Protein AF-A0A3N5R4J8-F1 (afdb_monomer)

Foldseek 3Di:
DDDPVVVVCVLCVLPVVVCVVVLVVQLLVVQQVVCCVPPVDRCCSVDPPPPDDPPDDDDVVVSVVVSVVVVVVCVVVSVVVSVVLVVDPDPVSNVD

Secondary structure (DSSP, 8-state):
---HHHHHHHHHTT-HHHHHHHHHHHHHHHHHHHHHHHHS--GGGGS-GGG--TT----HHHHHHHHHHHHHHHHHHHHHHHHHHHH---GGGGT-

Solvent-accessible surface area (backbone atoms only — not comparable to full-atom values): 5783 Å² total; per-residue (Å²): 137,89,52,71,64,62,56,51,55,56,53,52,72,56,32,56,58,55,53,52,65,51,45,55,58,49,55,50,49,51,53,40,52,51,27,39,73,78,66,73,46,49,68,40,82,81,58,61,83,86,55,65,60,95,83,71,72,91,51,67,66,60,53,50,52,52,52,52,50,50,53,62,64,39,50,64,55,54,54,49,49,53,52,51,58,72,72,52,88,60,73,73,67,72,81,57

Mean predicted aligned error: 9.65 Å

Structure (mmCIF, N/CA/C/O backbone):
data_AF-A0A3N5R4J8-F1
#
_entry.id   AF-A0A3N5R4J8-F1
#
loop_
_atom_site.group_PDB
_atom_site.id
_atom_site.type_symbol
_atom_site.label_atom_id
_atom_site.label_alt_id
_atom_site.label_comp_id
_atom_site.label_asym_id
_atom_site.label_entity_id
_atom_site.label_seq_id
_atom_site.pdbx_PDB_ins_code
_atom_site.Cartn_x
_atom_site.Cartn_y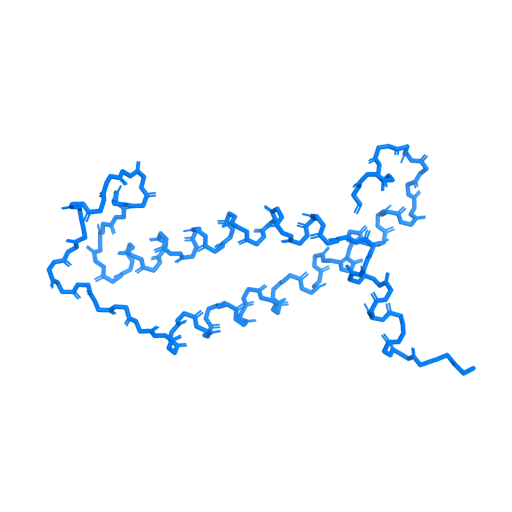
_atom_site.Cartn_z
_atom_site.occupancy
_atom_site.B_iso_or_equiv
_atom_site.auth_seq_id
_atom_site.auth_comp_id
_atom_site.auth_asym_id
_atom_site.auth_atom_id
_atom_site.pdbx_PDB_model_num
ATOM 1 N N . MET A 1 1 ? -6.764 -16.547 30.363 1.00 44.91 1 MET A N 1
ATOM 2 C CA . MET A 1 1 ? -5.464 -16.430 29.663 1.00 44.91 1 MET A CA 1
ATOM 3 C C . MET A 1 1 ? -5.582 -15.346 28.588 1.00 44.91 1 MET A C 1
ATOM 5 O O . MET A 1 1 ? -6.243 -15.563 27.584 1.00 44.91 1 MET A O 1
ATOM 9 N N . ARG A 1 2 ? -5.083 -14.126 28.839 1.00 50.34 2 ARG A N 1
ATOM 10 C CA . ARG A 1 2 ? -5.237 -12.957 27.943 1.00 50.34 2 ARG A CA 1
ATOM 11 C C . ARG A 1 2 ? -3.939 -12.728 27.162 1.00 50.34 2 ARG A C 1
ATOM 13 O O . ARG A 1 2 ? -3.147 -11.868 27.523 1.00 50.34 2 ARG A O 1
ATOM 20 N N . GLY A 1 3 ? -3.705 -13.530 26.127 1.00 46.00 3 GLY A N 1
ATOM 21 C CA . GLY A 1 3 ? -2.534 -13.367 25.266 1.00 46.00 3 GLY A CA 1
ATOM 22 C C . GLY A 1 3 ? -2.678 -12.153 24.344 1.00 46.00 3 GLY A C 1
ATOM 23 O O . GLY A 1 3 ? -3.703 -11.998 23.682 1.00 46.00 3 GLY A O 1
ATOM 24 N N . LEU A 1 4 ? -1.630 -11.327 24.263 1.00 57.84 4 LEU A N 1
ATOM 25 C CA . LEU A 1 4 ? -1.379 -10.362 23.180 1.00 57.84 4 LEU A CA 1
ATOM 26 C C . LEU A 1 4 ? -1.814 -10.850 21.778 1.00 57.84 4 LEU A C 1
ATOM 28 O O . LEU A 1 4 ? -2.476 -10.070 21.087 1.00 57.84 4 LEU A O 1
ATOM 32 N N . PRO A 1 5 ? -1.565 -12.115 21.367 1.00 53.34 5 PRO A N 1
ATOM 33 C CA . PRO A 1 5 ? -2.034 -12.613 20.072 1.00 53.34 5 PRO A CA 1
ATOM 34 C C . PRO A 1 5 ? -3.560 -12.581 19.911 1.00 53.34 5 PRO A C 1
ATOM 36 O O . PRO A 1 5 ? -4.046 -12.172 18.863 1.00 53.34 5 PRO A O 1
ATOM 39 N N . ALA A 1 6 ? -4.345 -12.901 20.946 1.00 54.41 6 ALA A N 1
ATOM 40 C CA . ALA A 1 6 ? -5.811 -12.892 20.855 1.00 54.41 6 ALA A CA 1
ATOM 41 C C . ALA A 1 6 ? -6.382 -11.477 20.640 1.00 54.41 6 ALA A C 1
ATOM 43 O O . ALA A 1 6 ? -7.380 -11.300 19.942 1.00 54.41 6 ALA A O 1
ATOM 44 N N . LYS A 1 7 ? -5.727 -10.448 21.196 1.00 57.81 7 LYS A N 1
ATOM 45 C CA . LYS A 1 7 ? -6.060 -9.046 20.898 1.00 57.81 7 LYS A CA 1
ATOM 46 C C . LYS A 1 7 ? -5.688 -8.671 19.465 1.00 57.81 7 LYS A C 1
ATOM 48 O O . LYS A 1 7 ? -6.455 -7.957 18.832 1.00 57.81 7 LYS A O 1
ATOM 53 N N . PHE A 1 8 ? -4.556 -9.156 18.962 1.00 57.22 8 PHE A N 1
ATOM 54 C CA . PHE A 1 8 ? -4.093 -8.876 17.602 1.00 57.22 8 PHE A CA 1
ATOM 55 C C . PHE A 1 8 ? -5.029 -9.489 16.548 1.00 57.22 8 PHE A C 1
ATOM 57 O O . PHE A 1 8 ? -5.536 -8.775 15.683 1.00 57.22 8 PHE A O 1
ATOM 64 N N . PHE A 1 9 ? -5.376 -10.772 16.699 1.00 56.44 9 PHE A N 1
ATOM 65 C CA . PHE A 1 9 ? -6.360 -11.443 15.842 1.00 56.44 9 PHE A CA 1
ATOM 66 C C . PHE A 1 9 ? -7.769 -10.842 15.981 1.00 56.44 9 PHE A C 1
ATOM 68 O O . PHE A 1 9 ? -8.479 -10.710 14.988 1.00 56.44 9 PHE A O 1
ATOM 75 N N . GLY A 1 10 ? -8.162 -10.388 17.176 1.00 57.25 10 GLY A N 1
ATOM 76 C CA . GLY A 1 10 ? -9.439 -9.696 17.389 1.00 57.25 10 GLY A CA 1
ATOM 77 C C . GLY A 1 10 ? -9.524 -8.289 16.776 1.00 57.25 10 GLY A C 1
ATOM 78 O O . GLY A 1 10 ? -10.627 -7.816 16.505 1.00 57.25 10 GLY A O 1
ATOM 79 N N . VAL A 1 11 ? -8.389 -7.614 16.553 1.00 56.97 11 VAL A N 1
ATOM 80 C CA . VAL A 1 11 ? -8.322 -6.317 15.855 1.00 56.97 11 VAL A CA 1
ATOM 81 C C . VAL A 1 11 ? -8.368 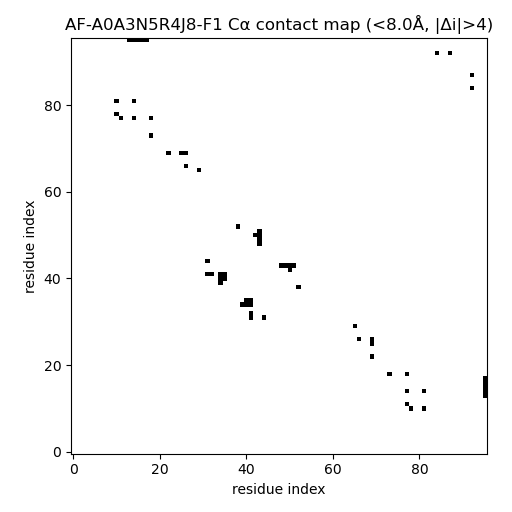-6.527 14.345 1.00 56.97 11 VAL A C 1
ATOM 83 O O . VAL A 1 11 ? -9.190 -5.898 13.689 1.00 56.97 11 VAL A O 1
ATOM 86 N N . PHE A 1 12 ? -7.589 -7.465 13.801 1.00 54.84 12 PHE A N 1
ATOM 87 C CA . PHE A 1 12 ? -7.630 -7.787 12.368 1.00 54.84 12 PHE A CA 1
ATOM 88 C C . PHE A 1 12 ? -8.972 -8.396 11.930 1.00 54.84 12 PHE A C 1
ATOM 90 O O . PHE A 1 12 ? -9.493 -8.034 10.878 1.00 54.84 12 PHE A O 1
ATOM 97 N N . GLY A 1 13 ? -9.592 -9.239 12.762 1.00 55.06 13 GLY A N 1
ATOM 98 C CA . GLY A 1 13 ? -10.895 -9.850 12.470 1.00 55.06 13 GLY A CA 1
ATOM 99 C C . GLY A 1 13 ? -12.089 -8.888 12.521 1.00 55.06 13 GLY A C 1
ATOM 100 O O . GLY A 1 13 ? -13.172 -9.245 12.072 1.00 55.06 13 GLY A O 1
ATOM 101 N N . ARG A 1 14 ? -11.918 -7.668 13.050 1.00 58.06 14 ARG A N 1
ATOM 102 C CA . ARG A 1 14 ? -12.986 -6.658 13.178 1.00 58.06 14 ARG A CA 1
ATOM 103 C C . ARG A 1 14 ? -12.945 -5.549 12.135 1.00 58.06 14 ARG A C 1
ATOM 105 O O . ARG A 1 14 ? -13.818 -4.692 12.203 1.00 58.06 14 ARG A O 1
ATOM 112 N N . VAL A 1 15 ? -11.933 -5.532 11.269 1.00 64.44 15 VAL A N 1
ATOM 113 C CA . VAL A 1 15 ? -11.767 -4.570 10.165 1.00 64.44 15 VAL A CA 1
ATOM 114 C C . VAL A 1 15 ? -11.198 -5.195 8.876 1.00 64.44 15 VAL A C 1
ATOM 116 O O . VAL A 1 15 ? -10.429 -4.540 8.167 1.00 64.44 15 VAL A O 1
ATOM 119 N N . PRO A 1 16 ? -11.549 -6.448 8.519 1.00 70.00 16 PRO A N 1
ATOM 120 C CA . PRO A 1 16 ? -11.004 -7.086 7.320 1.00 70.00 16 PRO A CA 1
ATOM 121 C C . PRO A 1 16 ? -11.344 -6.297 6.047 1.00 70.00 16 PRO A C 1
ATOM 123 O O . PRO A 1 16 ? -10.501 -6.160 5.162 1.00 70.00 16 PRO A O 1
ATOM 126 N N . LEU A 1 17 ? -12.537 -5.696 5.988 1.00 74.56 17 LEU A N 1
ATOM 127 C CA . LEU A 1 17 ? -12.974 -4.903 4.841 1.00 74.56 17 LEU A CA 1
ATOM 128 C C . LEU A 1 17 ? -12.148 -3.620 4.673 1.00 74.56 17 LEU A C 1
ATOM 130 O O . LEU A 1 17 ? -11.766 -3.274 3.561 1.00 74.56 17 LEU A O 1
ATOM 134 N N . PHE A 1 18 ? -11.823 -2.936 5.772 1.00 77.44 18 PHE A N 1
ATOM 135 C CA . PHE A 1 18 ? -11.020 -1.710 5.740 1.00 77.44 18 PHE A CA 1
ATOM 136 C C . PHE A 1 18 ? -9.604 -1.973 5.219 1.00 77.44 18 PHE A C 1
ATOM 138 O O . PHE A 1 18 ? -9.112 -1.244 4.358 1.00 77.44 18 PHE A O 1
ATOM 145 N N . VAL A 1 19 ? -8.968 -3.046 5.702 1.00 79.25 19 VAL A N 1
ATOM 146 C CA . VAL A 1 19 ? -7.631 -3.442 5.239 1.00 79.25 19 VAL A CA 1
ATOM 147 C C . VAL A 1 19 ? -7.661 -3.758 3.748 1.00 79.25 19 VAL A C 1
ATOM 149 O O . VAL A 1 19 ? -6.804 -3.281 3.012 1.00 79.25 19 VAL A O 1
ATOM 152 N N . TY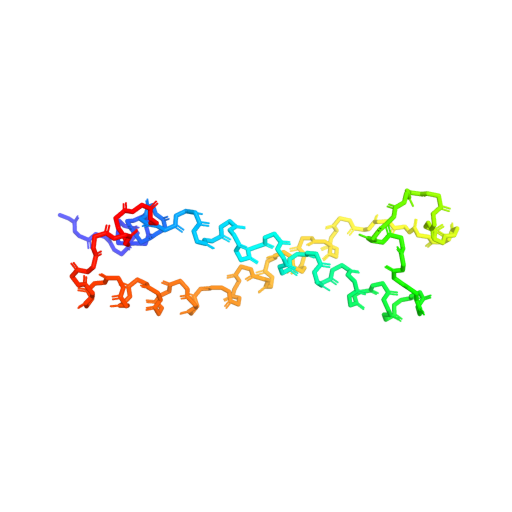R A 1 20 ? -8.668 -4.501 3.289 1.00 81.19 20 TYR A N 1
ATOM 153 C CA . TYR A 1 20 ? -8.807 -4.852 1.879 1.00 81.19 20 TYR A CA 1
ATOM 154 C C . TYR A 1 20 ? -9.007 -3.619 0.982 1.00 81.19 20 TYR A C 1
ATOM 156 O O . TYR A 1 20 ? -8.323 -3.469 -0.032 1.00 81.19 20 TYR A O 1
ATOM 164 N N . LEU A 1 21 ? -9.888 -2.700 1.394 1.00 84.56 21 LEU A N 1
ATOM 165 C CA . LEU A 1 21 ? -10.203 -1.477 0.651 1.00 84.56 21 LEU A CA 1
ATOM 166 C C . LEU A 1 21 ? -9.027 -0.514 0.526 1.00 84.56 21 LEU A C 1
ATOM 168 O O . LEU A 1 21 ? -8.966 0.214 -0.455 1.00 84.56 21 LEU A O 1
ATOM 172 N N . ILE A 1 22 ? -8.111 -0.486 1.494 1.00 86.12 22 ILE A N 1
ATOM 173 C CA . ILE A 1 22 ? -6.907 0.353 1.420 1.00 86.12 22 ILE A CA 1
ATOM 174 C C . ILE A 1 22 ? -5.772 -0.376 0.707 1.00 86.12 22 ILE A C 1
ATOM 176 O O . ILE A 1 22 ? -5.016 0.243 -0.044 1.00 86.12 22 ILE A O 1
ATOM 180 N N . HIS A 1 23 ? -5.665 -1.690 0.904 1.00 85.44 23 HIS A N 1
ATOM 181 C CA . HIS A 1 23 ? -4.605 -2.480 0.300 1.00 85.44 23 HIS A CA 1
ATOM 182 C C . HIS A 1 23 ? -4.679 -2.482 -1.224 1.00 85.44 23 HIS A C 1
ATOM 184 O O . HIS A 1 23 ? -3.650 -2.278 -1.858 1.00 85.44 23 HIS A O 1
ATOM 190 N N . LEU A 1 24 ? -5.867 -2.651 -1.813 1.00 87.25 24 LEU A N 1
ATOM 191 C CA . LEU A 1 24 ? -6.016 -2.684 -3.271 1.00 87.25 24 LEU A CA 1
ATOM 192 C C . LEU A 1 24 ? -5.553 -1.377 -3.957 1.00 87.25 24 LEU A C 1
ATOM 194 O O . LEU A 1 24 ? -4.669 -1.453 -4.815 1.00 87.25 24 LEU A O 1
ATOM 198 N N . PRO A 1 25 ? -6.047 -0.177 -3.581 1.00 89.12 25 PRO A N 1
ATOM 199 C CA . PRO A 1 25 ? -5.554 1.081 -4.138 1.00 89.12 25 PRO A CA 1
ATOM 200 C C . PRO A 1 25 ? -4.075 1.314 -3.855 1.00 89.12 25 PRO A C 1
ATOM 202 O O . PRO A 1 25 ? -3.356 1.776 -4.732 1.00 89.12 25 PRO A O 1
ATOM 205 N N . ALA A 1 26 ? -3.592 0.986 -2.657 1.00 90.00 26 ALA A N 1
ATOM 206 C CA . ALA A 1 26 ? -2.189 1.194 -2.325 1.00 90.00 26 ALA A CA 1
ATOM 207 C C . ALA A 1 26 ? -1.259 0.290 -3.138 1.00 90.00 26 ALA A C 1
ATOM 209 O O . ALA A 1 26 ? -0.260 0.771 -3.666 1.00 90.00 26 ALA A O 1
AT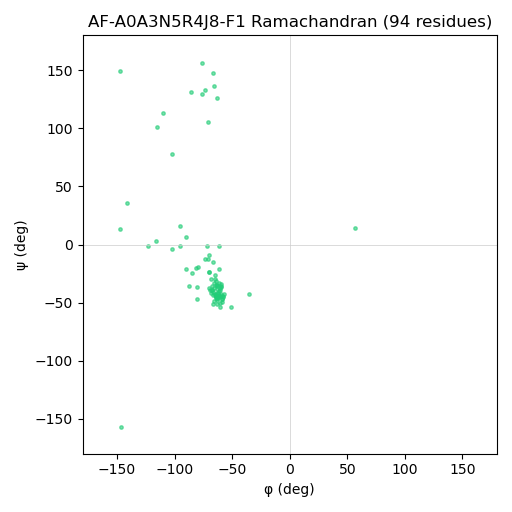OM 210 N N . ALA A 1 27 ? -1.606 -0.989 -3.297 1.00 89.31 27 ALA A N 1
ATOM 211 C CA . ALA A 1 27 ? -0.881 -1.908 -4.165 1.00 89.31 27 ALA A CA 1
ATOM 212 C C . ALA A 1 27 ? -0.859 -1.370 -5.602 1.00 89.31 27 ALA A C 1
ATOM 214 O O . ALA A 1 27 ? 0.202 -1.296 -6.225 1.00 89.31 27 ALA A O 1
ATOM 215 N N . HIS A 1 28 ? -2.000 -0.882 -6.094 1.00 88.75 28 HIS A N 1
ATOM 216 C CA . HIS A 1 28 ? -2.090 -0.287 -7.422 1.00 88.75 28 HIS A CA 1
ATOM 217 C C . HIS A 1 28 ? -1.221 0.971 -7.576 1.00 88.75 28 HIS A C 1
ATOM 219 O O . HIS A 1 28 ? -0.462 1.083 -8.539 1.00 88.75 28 HIS A O 1
ATOM 225 N N . LEU A 1 29 ? -1.259 1.883 -6.601 1.00 90.06 29 LEU A N 1
ATOM 226 C CA . LEU A 1 29 ? -0.432 3.089 -6.575 1.00 90.06 29 L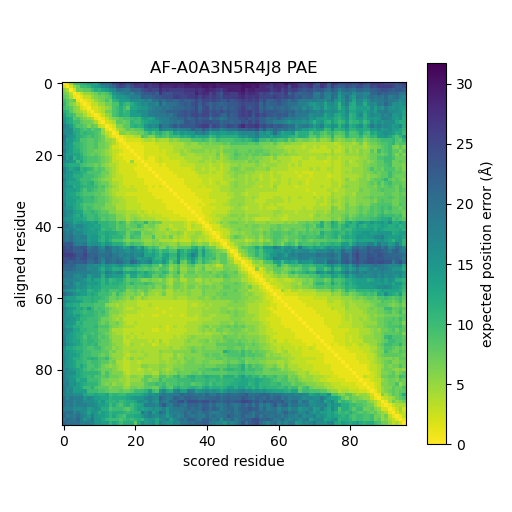EU A CA 1
ATOM 227 C C . LEU A 1 29 ? 1.057 2.749 -6.532 1.00 90.06 29 LEU A C 1
ATOM 229 O O . LEU A 1 29 ? 1.835 3.340 -7.277 1.00 90.06 29 LEU A O 1
ATOM 233 N N . THR A 1 30 ? 1.465 1.770 -5.720 1.00 88.94 30 THR A N 1
ATOM 234 C CA . THR A 1 30 ? 2.869 1.336 -5.690 1.00 88.94 30 THR A CA 1
ATOM 235 C C . THR A 1 30 ? 3.319 0.758 -7.027 1.00 88.94 30 THR A C 1
ATOM 237 O O . THR A 1 30 ? 4.443 1.022 -7.444 1.00 88.94 30 THR A O 1
ATOM 240 N N . ALA A 1 31 ? 2.443 0.051 -7.746 1.00 86.75 31 ALA A N 1
ATOM 241 C CA . ALA A 1 31 ? 2.743 -0.466 -9.077 1.00 86.75 31 ALA A CA 1
ATOM 242 C C . ALA A 1 31 ? 2.909 0.660 -10.117 1.00 86.75 31 ALA A C 1
ATOM 244 O O . ALA A 1 31 ? 3.829 0.614 -10.940 1.00 86.75 31 ALA A O 1
ATOM 245 N N . ILE A 1 32 ? 2.074 1.703 -10.037 1.00 88.31 32 ILE A N 1
ATOM 246 C CA . ILE A 1 32 ? 2.186 2.913 -10.864 1.00 88.31 32 ILE A CA 1
ATOM 247 C C . ILE A 1 32 ? 3.500 3.638 -10.566 1.00 88.31 32 ILE A C 1
ATOM 249 O O . ILE A 1 32 ? 4.264 3.900 -11.491 1.00 88.31 32 ILE A O 1
ATOM 253 N N . VAL A 1 33 ? 3.799 3.913 -9.293 1.00 89.12 33 VAL A N 1
ATOM 254 C CA . VAL A 1 33 ? 5.036 4.593 -8.871 1.00 89.12 33 VAL A CA 1
ATOM 255 C C . VAL A 1 33 ? 6.267 3.806 -9.311 1.00 89.12 33 VAL A C 1
ATOM 257 O O . VAL A 1 33 ? 7.173 4.373 -9.914 1.00 89.12 33 VAL A O 1
ATOM 260 N N . PHE A 1 34 ? 6.278 2.492 -9.084 1.00 87.25 34 PHE A N 1
ATOM 261 C CA . PHE A 1 34 ? 7.356 1.618 -9.542 1.00 87.25 34 PHE A CA 1
ATOM 262 C C . PHE A 1 34 ? 7.550 1.707 -11.061 1.00 87.25 34 PHE A C 1
ATOM 264 O O . PHE A 1 34 ? 8.676 1.809 -11.544 1.00 87.25 34 PHE A O 1
ATOM 271 N N . SER A 1 35 ? 6.451 1.725 -11.817 1.00 86.00 35 SER A N 1
ATOM 272 C CA . SER A 1 35 ? 6.497 1.800 -13.279 1.00 86.00 35 SER A CA 1
ATOM 273 C C . SER A 1 35 ? 6.976 3.156 -13.789 1.00 86.00 35 SER A C 1
ATOM 275 O O . SER A 1 35 ? 7.755 3.212 -14.738 1.00 86.00 35 SER A O 1
ATOM 277 N N . LEU A 1 36 ? 6.586 4.243 -13.122 1.00 86.75 36 LEU A N 1
ATOM 278 C CA . LEU A 1 36 ? 7.102 5.579 -13.409 1.00 86.75 36 LEU A CA 1
ATOM 279 C C . LEU A 1 36 ? 8.608 5.661 -13.150 1.00 86.75 36 LEU A C 1
ATOM 281 O O . LEU A 1 36 ? 9.323 6.212 -13.977 1.00 86.75 36 LEU A O 1
ATOM 285 N N . ILE A 1 37 ? 9.107 5.069 -12.063 1.00 87.44 37 ILE A N 1
ATOM 286 C CA . ILE A 1 37 ? 10.542 5.072 -11.742 1.00 87.44 37 ILE A CA 1
ATOM 287 C C . ILE A 1 37 ? 11.334 4.255 -12.773 1.00 87.44 37 ILE A C 1
ATOM 289 O O . ILE A 1 37 ? 12.302 4.759 -13.340 1.00 87.44 37 ILE A O 1
ATOM 293 N N . MET A 1 38 ? 10.914 3.016 -13.044 1.00 85.12 38 MET A N 1
ATOM 294 C CA . MET A 1 38 ? 11.679 2.074 -13.872 1.00 85.12 38 MET A CA 1
ATOM 295 C C . MET A 1 38 ? 11.526 2.307 -15.378 1.00 85.12 38 MET A C 1
ATOM 297 O O . MET A 1 38 ? 12.478 2.125 -16.132 1.00 85.12 38 MET A O 1
ATOM 301 N N . TYR A 1 39 ? 10.330 2.691 -15.828 1.00 84.06 39 TYR A N 1
ATOM 302 C CA . TYR A 1 39 ? 9.969 2.720 -17.249 1.00 84.06 39 TYR A CA 1
ATOM 303 C C . TYR A 1 39 ? 9.506 4.101 -17.731 1.00 84.06 39 TYR A C 1
ATOM 305 O O . TYR A 1 39 ? 9.177 4.245 -18.910 1.00 84.06 39 TYR A O 1
ATOM 313 N N . GLN A 1 40 ? 9.456 5.110 -16.846 1.00 83.56 40 GLN A N 1
ATOM 314 C CA . GLN A 1 40 ? 9.025 6.491 -17.144 1.00 83.56 40 GLN A CA 1
ATOM 315 C C . GLN A 1 40 ? 7.608 6.593 -17.736 1.00 83.56 40 GLN A C 1
ATOM 317 O O . GLN A 1 40 ? 7.206 7.616 -18.287 1.00 83.56 40 GLN A O 1
ATOM 322 N N . LYS A 1 41 ? 6.832 5.512 -17.638 1.00 82.56 41 LYS A N 1
ATOM 323 C CA . LYS A 1 41 ? 5.483 5.364 -18.179 1.00 82.56 41 LYS A CA 1
ATOM 324 C C . LYS A 1 41 ? 4.691 4.458 -17.237 1.00 82.56 41 LYS A C 1
ATOM 326 O O . LYS A 1 41 ? 5.253 3.587 -16.584 1.00 82.56 41 LYS A O 1
ATOM 331 N N . ALA A 1 42 ? 3.384 4.679 -17.152 1.00 82.81 42 ALA A N 1
ATOM 332 C CA . ALA A 1 42 ? 2.493 3.876 -16.310 1.00 82.81 42 ALA A CA 1
ATOM 333 C C . ALA A 1 42 ? 1.081 3.725 -16.902 1.00 82.81 42 ALA A C 1
ATOM 335 O O . ALA A 1 42 ? 0.159 3.303 -16.211 1.00 82.81 42 ALA A O 1
ATOM 336 N N . PHE A 1 43 ? 0.888 4.079 -18.176 1.00 78.75 43 PHE A N 1
ATOM 337 C CA . PHE A 1 43 ? -0.440 4.127 -18.799 1.00 78.75 43 PHE A CA 1
ATOM 338 C C . PHE A 1 43 ? -1.106 2.742 -18.906 1.00 78.75 43 PHE A C 1
ATOM 340 O O . PHE A 1 43 ? -2.329 2.648 -18.879 1.00 78.75 43 PHE A O 1
ATOM 347 N N . TRP A 1 44 ? -0.318 1.662 -18.967 1.00 76.69 44 TRP A N 1
ATOM 348 C CA . TRP A 1 44 ? -0.809 0.277 -19.037 1.00 76.69 44 TRP A CA 1
ATOM 349 C C . TRP A 1 44 ? -1.533 -0.192 -17.772 1.00 76.69 44 TRP A C 1
ATOM 351 O O . TRP A 1 44 ? -2.262 -1.174 -17.818 1.00 76.69 44 TRP A O 1
ATOM 361 N N . TRP A 1 45 ? -1.387 0.524 -16.656 1.00 79.06 45 TRP A N 1
ATOM 362 C CA . TRP A 1 45 ? -2.149 0.270 -15.432 1.00 79.06 45 TRP A CA 1
ATOM 363 C C . TRP A 1 45 ? -3.615 0.714 -15.520 1.00 79.06 45 TRP A C 1
ATOM 365 O O . TRP A 1 45 ? -4.411 0.320 -14.677 1.00 79.06 45 TRP A O 1
ATOM 375 N N . TRP A 1 46 ? -3.970 1.495 -16.544 1.00 76.25 46 TRP A N 1
ATO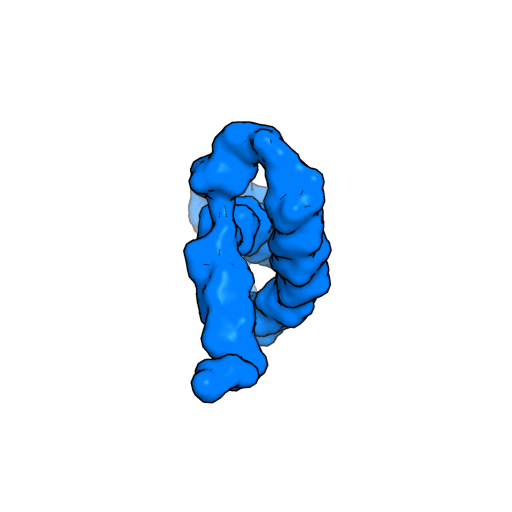M 376 C CA . TRP A 1 46 ? -5.306 2.066 -16.749 1.00 76.25 46 TRP A CA 1
ATOM 377 C C . TRP A 1 46 ? -6.000 1.541 -18.020 1.00 76.25 46 TRP A C 1
ATOM 379 O O . TRP A 1 46 ? -7.086 2.004 -18.360 1.00 76.25 46 TRP A O 1
ATOM 389 N N . GLY A 1 47 ? -5.375 0.606 -18.747 1.00 72.38 47 GLY A N 1
ATOM 390 C CA . GLY A 1 47 ? -5.822 0.129 -20.060 1.00 72.38 47 GLY A CA 1
ATOM 391 C C . GLY A 1 47 ? -5.518 -1.354 -20.296 1.00 72.38 47 GLY A C 1
ATOM 392 O O . GLY A 1 47 ? -5.368 -2.120 -19.350 1.00 72.38 47 GLY A O 1
ATOM 393 N N . SER A 1 48 ? -5.444 -1.783 -21.562 1.00 66.50 48 SER A N 1
ATOM 394 C CA . SER A 1 48 ? -5.147 -3.186 -21.887 1.00 66.50 48 SER A CA 1
ATOM 395 C C . SER A 1 48 ? -3.660 -3.523 -21.706 1.00 66.50 48 SER A C 1
ATOM 397 O O . SER A 1 48 ? -2.778 -2.668 -21.831 1.00 66.50 48 SER A O 1
ATOM 399 N N . SER A 1 49 ? -3.371 -4.807 -21.483 1.00 64.56 49 SER A N 1
ATOM 400 C CA . SER A 1 49 ? -2.017 -5.362 -21.348 1.00 64.56 49 SER A CA 1
ATOM 401 C C . SER A 1 49 ? -1.130 -5.199 -22.593 1.00 64.56 49 SER A C 1
ATOM 403 O O . SER A 1 49 ? 0.035 -5.581 -22.565 1.00 64.56 49 SER A O 1
ATOM 405 N N . ALA A 1 50 ? -1.629 -4.606 -23.681 1.00 64.44 50 ALA A N 1
ATOM 406 C CA . ALA A 1 50 ? -0.834 -4.303 -24.870 1.00 64.44 50 ALA A CA 1
ATOM 407 C C . ALA A 1 50 ? 0.195 -3.171 -24.652 1.00 64.44 50 ALA A C 1
ATOM 409 O O . ALA A 1 50 ? 1.024 -2.924 -25.522 1.00 64.44 50 ALA A O 1
ATOM 410 N N . GLY A 1 51 ? 0.145 -2.470 -23.511 1.00 66.94 51 GLY A N 1
ATOM 411 C CA . GLY A 1 51 ? 1.022 -1.335 -23.210 1.00 66.94 51 GLY A CA 1
ATOM 412 C C . GLY A 1 51 ? 2.280 -1.640 -22.389 1.00 66.94 51 GLY A C 1
ATOM 413 O O . GLY A 1 51 ? 3.026 -0.702 -22.109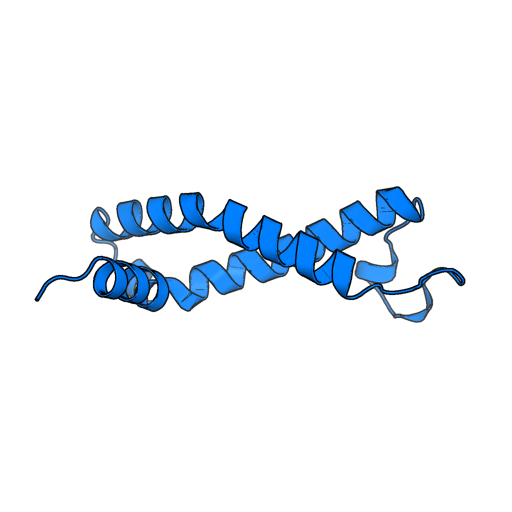 1.00 66.94 51 GLY A O 1
ATOM 414 N N . PHE A 1 52 ? 2.523 -2.888 -21.968 1.00 73.06 52 PHE A N 1
ATOM 415 C CA . PHE A 1 52 ? 3.722 -3.202 -21.181 1.00 73.06 52 PHE A CA 1
ATOM 416 C C . PHE A 1 52 ? 4.995 -3.002 -22.019 1.00 73.06 52 PHE A C 1
ATOM 418 O O . PHE A 1 52 ? 5.041 -3.413 -23.181 1.00 73.06 52 PHE A O 1
ATOM 425 N N . PRO A 1 53 ? 6.047 -2.380 -21.460 1.00 73.62 53 PRO A N 1
ATOM 426 C CA . PRO A 1 53 ? 7.301 -2.219 -22.176 1.00 73.62 53 PRO A CA 1
ATOM 427 C C . PRO A 1 53 ? 7.966 -3.588 -22.398 1.00 73.62 53 PRO A C 1
ATOM 429 O O . PRO A 1 53 ? 7.851 -4.487 -21.570 1.00 73.62 53 PRO A O 1
ATOM 432 N N . ALA A 1 54 ? 8.682 -3.753 -23.516 1.00 78.50 54 ALA A N 1
ATOM 433 C CA . ALA A 1 54 ? 9.271 -5.041 -23.912 1.00 78.50 54 ALA A CA 1
ATOM 434 C C . ALA A 1 54 ? 10.295 -5.596 -22.900 1.00 78.50 54 ALA A C 1
ATOM 436 O O . ALA A 1 54 ? 10.556 -6.794 -22.870 1.00 78.50 54 ALA A O 1
ATOM 437 N N . ASN A 1 55 ? 10.860 -4.728 -22.059 1.00 81.00 55 ASN A N 1
ATOM 438 C CA . ASN A 1 55 ? 11.765 -5.072 -20.965 1.00 81.00 55 ASN A CA 1
ATOM 439 C C . ASN A 1 55 ? 11.052 -5.205 -19.604 1.00 81.00 55 ASN A C 1
ATOM 441 O O . ASN A 1 55 ? 11.707 -5.151 -18.560 1.00 81.00 55 ASN A O 1
ATOM 445 N N . TYR A 1 56 ? 9.721 -5.329 -19.580 1.00 80.25 56 TYR A N 1
ATOM 446 C CA . TYR A 1 56 ? 8.983 -5.595 -18.352 1.00 80.25 56 TYR A CA 1
ATOM 447 C C . TYR A 1 56 ? 9.227 -7.030 -17.886 1.00 80.25 56 TYR A C 1
ATOM 449 O O . TYR A 1 56 ? 8.682 -7.987 -18.434 1.00 80.25 56 TYR A O 1
ATOM 457 N N . THR A 1 57 ? 10.035 -7.171 -16.842 1.00 81.06 57 THR A N 1
ATOM 458 C CA . THR A 1 57 ? 10.306 -8.445 -16.178 1.00 81.06 57 THR A CA 1
ATOM 459 C C . THR A 1 57 ? 9.774 -8.387 -14.748 1.00 81.06 57 THR A C 1
ATOM 461 O O . THR A 1 57 ? 10.411 -7.792 -13.873 1.00 81.06 57 THR A O 1
ATOM 464 N N . PRO A 1 58 ? 8.597 -8.983 -14.479 1.00 77.88 58 PRO A N 1
ATOM 465 C CA . PRO A 1 58 ? 8.063 -9.033 -13.128 1.00 77.88 58 PRO A CA 1
ATOM 466 C C . PRO A 1 58 ? 8.995 -9.848 -12.229 1.00 77.88 58 PRO A C 1
ATOM 468 O O . PRO A 1 58 ? 9.331 -10.991 -12.534 1.00 77.88 58 PRO A O 1
ATOM 471 N N . ASN A 1 59 ? 9.412 -9.252 -11.110 1.00 86.00 59 ASN A N 1
ATOM 472 C CA . ASN A 1 59 ? 10.250 -9.905 -10.112 1.00 86.00 59 ASN A CA 1
ATOM 473 C C . ASN A 1 59 ? 9.431 -10.151 -8.834 1.00 86.00 59 ASN A C 1
ATOM 475 O O . ASN A 1 59 ? 9.098 -9.183 -8.141 1.00 86.00 59 ASN A O 1
ATOM 479 N N . PRO A 1 60 ? 9.148 -11.418 -8.477 1.00 86.75 60 PRO A N 1
ATOM 480 C CA . PRO A 1 60 ? 8.331 -11.731 -7.311 1.00 86.75 60 PRO A CA 1
ATOM 481 C C . PRO A 1 60 ? 8.956 -11.221 -6.009 1.00 86.75 60 PRO A C 1
ATOM 483 O O . PRO A 1 60 ? 8.227 -10.786 -5.124 1.00 86.75 60 PRO A O 1
ATOM 486 N N . ILE A 1 61 ? 10.288 -11.197 -5.889 1.00 90.56 61 ILE A N 1
ATOM 487 C CA . ILE A 1 61 ? 10.980 -10.724 -4.681 1.00 90.56 61 ILE A CA 1
ATOM 488 C C . ILE A 1 61 ? 10.670 -9.245 -4.436 1.00 90.56 61 ILE A C 1
ATOM 490 O O . ILE A 1 61 ? 10.334 -8.861 -3.317 1.00 90.56 61 ILE A O 1
ATOM 494 N N . VAL A 1 62 ? 10.730 -8.420 -5.485 1.00 86.50 62 VAL A N 1
ATOM 495 C CA . VAL A 1 62 ? 10.411 -6.987 -5.392 1.00 86.50 62 VAL A CA 1
ATOM 496 C C . VAL A 1 62 ? 8.943 -6.796 -5.021 1.00 86.50 62 VAL A C 1
ATOM 498 O O . VAL A 1 62 ? 8.632 -6.002 -4.134 1.00 86.50 62 VAL A O 1
ATOM 501 N N . THR A 1 63 ? 8.042 -7.568 -5.634 1.00 87.81 63 THR A N 1
ATOM 502 C CA . THR A 1 63 ? 6.612 -7.540 -5.302 1.00 87.81 63 THR A CA 1
ATOM 503 C C . THR A 1 63 ? 6.366 -7.882 -3.832 1.00 87.81 63 THR A C 1
ATOM 505 O O . THR A 1 63 ? 5.646 -7.151 -3.153 1.00 87.81 63 THR A O 1
ATOM 508 N N . TYR A 1 64 ? 6.996 -8.939 -3.309 1.00 89.75 64 TYR A N 1
ATOM 509 C CA . TYR A 1 64 ? 6.861 -9.327 -1.903 1.00 89.75 64 TYR A CA 1
ATOM 510 C C . TYR A 1 64 ? 7.486 -8.310 -0.945 1.00 89.75 64 TYR A C 1
ATOM 512 O O . TYR A 1 64 ? 6.921 -8.063 0.119 1.00 89.75 64 TYR A O 1
ATOM 520 N N . ALA A 1 65 ? 8.600 -7.676 -1.317 1.00 91.19 65 ALA A N 1
ATOM 521 C CA . ALA A 1 65 ? 9.212 -6.620 -0.513 1.00 91.19 65 ALA A CA 1
ATOM 522 C C . ALA A 1 65 ? 8.287 -5.397 -0.385 1.00 91.19 65 ALA A C 1
ATOM 524 O O . ALA A 1 65 ? 8.059 -4.905 0.721 1.00 91.19 65 ALA A O 1
ATOM 525 N N . VAL A 1 66 ? 7.695 -4.945 -1.497 1.00 89.00 66 VAL A N 1
ATOM 526 C CA . VAL A 1 66 ? 6.715 -3.844 -1.501 1.00 89.00 66 VAL A CA 1
ATOM 527 C C . VAL A 1 66 ? 5.464 -4.227 -0.714 1.00 89.00 66 VAL A C 1
ATOM 529 O O . VAL A 1 66 ? 4.993 -3.444 0.109 1.00 89.00 66 VAL A O 1
ATOM 532 N N . TRP A 1 67 ? 4.950 -5.441 -0.914 1.00 89.56 67 TRP A N 1
ATOM 533 C CA . TRP A 1 67 ? 3.796 -5.958 -0.178 1.00 89.56 67 TRP A CA 1
ATOM 534 C C . TRP A 1 67 ? 4.031 -5.958 1.338 1.00 89.56 67 TRP A C 1
ATOM 536 O O . TRP A 1 67 ? 3.184 -5.486 2.098 1.00 89.56 67 TRP A O 1
ATOM 546 N N . LEU A 1 68 ? 5.201 -6.418 1.782 1.00 90.62 68 LEU A N 1
ATOM 547 C CA . LEU A 1 68 ? 5.561 -6.447 3.197 1.00 90.62 68 LEU A CA 1
ATOM 548 C C . LEU A 1 68 ? 5.727 -5.027 3.760 1.00 90.62 68 LEU A C 1
ATOM 550 O O . LEU A 1 68 ? 5.252 -4.742 4.860 1.00 90.62 68 LEU A O 1
ATOM 554 N N . GLY A 1 69 ? 6.306 -4.111 2.978 1.00 89.94 69 GLY A N 1
ATOM 555 C CA . GLY A 1 69 ? 6.368 -2.687 3.312 1.00 89.94 69 GLY A CA 1
ATOM 556 C C . GLY A 1 69 ? 4.984 -2.051 3.485 1.00 89.94 69 GLY A C 1
ATOM 557 O O . GLY A 1 69 ? 4.750 -1.349 4.469 1.00 89.94 69 GLY A O 1
ATOM 558 N N . LEU A 1 70 ? 4.039 -2.350 2.586 1.00 88.12 70 LEU A N 1
ATOM 559 C CA . LEU A 1 70 ? 2.649 -1.891 2.693 1.00 88.12 70 LEU A CA 1
ATOM 560 C C . LEU A 1 70 ? 1.962 -2.432 3.951 1.00 88.12 70 LEU A C 1
ATOM 562 O O . LEU A 1 70 ? 1.276 -1.678 4.638 1.00 88.12 70 LEU A O 1
ATOM 566 N N . ILE A 1 71 ? 2.175 -3.707 4.298 1.00 86.62 71 ILE A N 1
ATOM 567 C CA . ILE A 1 71 ? 1.641 -4.282 5.543 1.00 86.62 71 ILE A CA 1
ATOM 568 C C . ILE A 1 71 ? 2.158 -3.515 6.754 1.00 86.62 71 ILE A C 1
ATOM 570 O O . ILE A 1 71 ? 1.357 -3.112 7.597 1.00 86.62 71 ILE A O 1
ATOM 574 N N . ILE A 1 72 ? 3.469 -3.281 6.831 1.00 87.75 72 ILE A N 1
ATOM 575 C CA . ILE A 1 72 ? 4.078 -2.543 7.944 1.00 87.75 72 ILE A CA 1
ATOM 576 C C . ILE A 1 72 ? 3.493 -1.128 8.031 1.00 87.75 72 ILE A C 1
ATOM 578 O O . ILE A 1 72 ? 3.132 -0.683 9.121 1.00 87.75 72 ILE A O 1
ATOM 582 N N . LEU A 1 73 ? 3.326 -0.452 6.891 1.00 86.50 73 LEU A N 1
ATOM 583 C CA . LEU A 1 73 ? 2.744 0.889 6.817 1.00 86.50 73 LEU A CA 1
ATOM 584 C C . LEU A 1 73 ? 1.277 0.929 7.279 1.00 86.50 73 LEU A C 1
ATOM 586 O O . LEU A 1 73 ? 0.833 1.925 7.848 1.00 86.50 73 LEU A O 1
ATOM 590 N N . PHE A 1 74 ? 0.518 -0.148 7.074 1.00 84.31 74 PHE A N 1
ATOM 591 C CA . PHE A 1 74 ? -0.889 -0.212 7.477 1.00 84.31 74 PHE A CA 1
ATOM 592 C C . PHE A 1 74 ? -1.109 -0.541 8.946 1.00 84.31 74 PHE A C 1
ATOM 594 O O . PHE A 1 74 ? -2.174 -0.215 9.467 1.00 84.31 74 PHE A O 1
ATOM 601 N N . ILE A 1 75 ? -0.135 -1.129 9.644 1.00 82.31 75 ILE A N 1
ATOM 602 C CA . ILE A 1 75 ? -0.249 -1.420 11.082 1.00 82.31 75 ILE A CA 1
ATOM 603 C C . ILE A 1 75 ? -0.695 -0.187 11.896 1.00 82.31 75 ILE A C 1
ATOM 605 O O . ILE A 1 75 ? -1.706 -0.293 12.599 1.00 82.31 75 ILE A O 1
ATOM 609 N N . PRO A 1 76 ? -0.038 0.991 11.811 1.00 83.06 76 PRO A N 1
ATOM 610 C CA . PRO A 1 76 ? -0.484 2.168 12.559 1.00 83.06 76 PRO A CA 1
ATOM 611 C C . PRO A 1 76 ? -1.885 2.638 12.142 1.00 83.06 76 PRO A C 1
ATOM 613 O O . PRO A 1 76 ? -2.668 3.061 12.995 1.00 83.06 76 PRO A O 1
ATOM 616 N N . LEU A 1 77 ? -2.234 2.510 10.859 1.00 82.81 77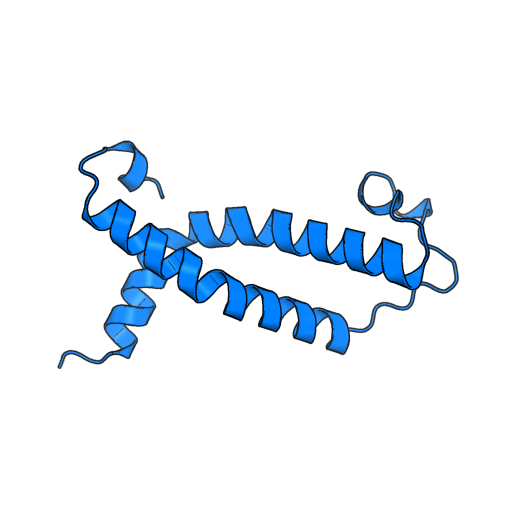 LEU A N 1
ATOM 617 C CA . LEU A 1 77 ? -3.532 2.920 10.323 1.00 82.81 77 LEU A CA 1
ATOM 618 C C . LEU A 1 77 ? -4.678 2.041 10.849 1.00 82.81 77 LEU A C 1
ATOM 620 O O . LEU A 1 77 ? -5.724 2.552 11.252 1.00 82.81 77 LEU A O 1
ATOM 624 N N . VAL A 1 78 ? -4.459 0.726 10.916 1.00 80.62 78 VAL A N 1
ATOM 625 C CA . VAL A 1 78 ? -5.407 -0.247 11.478 1.00 80.62 78 VAL A CA 1
ATOM 626 C C . VAL A 1 78 ? -5.605 -0.012 12.974 1.00 80.62 78 VAL A C 1
ATOM 628 O O . VAL A 1 78 ? -6.738 -0.030 13.459 1.00 80.62 78 VAL A O 1
ATOM 631 N N . ILE A 1 79 ? -4.525 0.260 13.713 1.00 80.62 79 ILE A N 1
ATOM 632 C CA . ILE A 1 79 ? -4.596 0.561 15.151 1.00 80.62 79 ILE A CA 1
ATOM 633 C C . ILE A 1 79 ? -5.385 1.853 15.394 1.00 80.62 79 ILE A C 1
ATOM 635 O O . ILE A 1 79 ? -6.249 1.891 16.276 1.00 80.62 79 ILE A O 1
ATOM 639 N N . TRP A 1 80 ? -5.131 2.896 14.598 1.00 82.88 80 TRP A N 1
ATOM 640 C CA . TRP A 1 80 ? -5.867 4.156 14.676 1.00 82.88 80 TRP A CA 1
ATOM 641 C C . TRP A 1 80 ? -7.359 3.950 14.402 1.00 82.88 80 TRP A C 1
ATOM 643 O O . TRP A 1 80 ? -8.197 4.340 15.221 1.00 82.88 80 TRP A O 1
ATOM 653 N N . PHE A 1 81 ? -7.699 3.260 13.312 1.00 80.00 81 PHE A N 1
ATOM 654 C CA . PHE A 1 81 ? -9.089 3.011 12.938 1.00 80.00 81 PHE A CA 1
ATOM 655 C C . PHE A 1 81 ? -9.820 2.159 13.986 1.00 80.00 81 PHE A C 1
ATOM 657 O O . PHE A 1 81 ? -10.966 2.448 14.332 1.00 80.00 81 PHE A O 1
ATOM 664 N N . ALA A 1 82 ? -9.154 1.163 14.580 1.00 76.50 82 ALA A N 1
ATOM 665 C CA . ALA A 1 82 ? -9.711 0.395 15.694 1.00 76.50 82 ALA A CA 1
ATOM 666 C C . ALA A 1 82 ? -10.022 1.285 16.915 1.00 76.50 82 ALA A C 1
ATOM 668 O O . ALA A 1 82 ? -11.043 1.095 17.586 1.00 76.50 82 ALA A O 1
ATOM 669 N N . GLY A 1 83 ? -9.181 2.288 17.187 1.00 77.19 83 GLY A N 1
ATOM 670 C CA . GLY A 1 83 ? -9.425 3.312 18.206 1.00 77.19 83 GLY A CA 1
ATOM 671 C C . GLY A 1 83 ? -10.634 4.198 17.890 1.00 77.19 83 GLY A C 1
ATOM 672 O O . GLY A 1 83 ? -11.461 4.436 18.773 1.00 77.19 83 GLY A O 1
ATOM 673 N N . VAL A 1 84 ? -10.778 4.631 16.634 1.00 79.19 84 VAL A N 1
ATOM 674 C CA . VAL A 1 84 ? -11.932 5.412 16.149 1.00 79.19 84 VAL A CA 1
ATOM 675 C C . VAL A 1 84 ? -13.223 4.601 16.256 1.00 79.19 84 VAL A C 1
ATOM 677 O O . VAL A 1 84 ? -14.198 5.074 16.842 1.00 79.19 84 VAL A O 1
ATOM 680 N N . LYS A 1 85 ? -13.217 3.345 15.794 1.00 71.31 85 LYS A N 1
ATOM 681 C CA . LYS A 1 85 ? -14.361 2.424 15.887 1.00 71.31 85 LYS A CA 1
ATOM 682 C C . LYS A 1 85 ? -14.784 2.183 17.336 1.00 71.31 85 LYS A C 1
ATOM 684 O O . LYS A 1 85 ? -15.973 2.127 17.620 1.00 71.31 85 LYS A O 1
ATOM 689 N N . ARG A 1 86 ? -13.834 2.109 18.277 1.00 74.69 86 ARG A N 1
ATOM 690 C CA . ARG A 1 86 ? -14.133 1.951 19.713 1.00 74.69 86 ARG A CA 1
ATOM 691 C C . ARG A 1 86 ? -14.788 3.190 20.338 1.00 74.69 86 ARG A C 1
ATOM 693 O O . ARG A 1 86 ? -15.527 3.047 21.307 1.00 74.69 86 ARG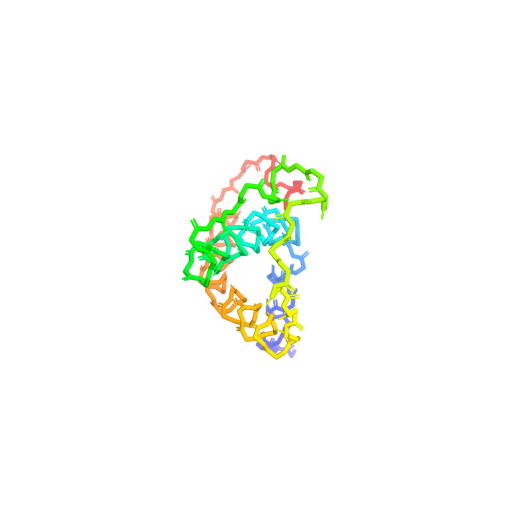 A O 1
ATOM 700 N N . ARG A 1 87 ? -14.493 4.391 19.831 1.00 74.94 87 ARG A N 1
ATOM 701 C CA . ARG A 1 87 ? -15.038 5.666 20.340 1.00 74.94 87 ARG A CA 1
ATOM 702 C C . ARG A 1 87 ? -16.343 6.073 19.651 1.00 74.94 87 ARG A C 1
ATOM 704 O O . ARG A 1 87 ? -17.099 6.866 20.203 1.00 74.94 87 ARG A O 1
ATOM 711 N N . SER A 1 88 ? -16.610 5.543 18.462 1.00 70.94 88 SER A N 1
ATOM 712 C CA . SER A 1 88 ? -17.800 5.862 17.683 1.00 70.94 88 SER A CA 1
ATOM 713 C C . SER A 1 88 ? -18.997 4.991 18.078 1.00 70.94 88 SER A C 1
ATOM 715 O O . SER A 1 88 ? -18.901 3.769 18.129 1.00 70.94 88 SER A O 1
ATOM 717 N N . LYS A 1 89 ? -20.157 5.618 18.311 1.00 63.44 89 LYS A N 1
ATOM 718 C CA . LYS A 1 89 ? -21.462 4.941 18.470 1.00 63.44 89 LYS A CA 1
ATOM 719 C C . LYS A 1 89 ? -22.223 4.779 17.142 1.00 63.44 89 LYS A C 1
ATOM 721 O O . LYS A 1 89 ? -23.391 4.397 17.150 1.00 63.44 89 LYS A O 1
ATOM 726 N N . GLN A 1 90 ? -21.617 5.119 16.003 1.00 67.75 90 GLN A N 1
ATOM 727 C CA . GLN A 1 90 ? -22.338 5.178 14.730 1.00 67.75 90 GLN A CA 1
ATOM 728 C C . GLN A 1 90 ? -22.607 3.775 14.155 1.00 67.75 90 GLN A C 1
ATOM 730 O O . GLN A 1 90 ? -21.694 2.964 14.018 1.00 67.75 90 GLN A O 1
ATOM 735 N N . ARG A 1 91 ? -23.868 3.498 13.782 1.00 59.44 91 ARG A N 1
ATOM 736 C CA . ARG A 1 91 ? -24.332 2.178 13.300 1.00 59.44 91 ARG A CA 1
ATOM 737 C C . ARG A 1 91 ? -23.612 1.677 12.045 1.00 59.44 91 ARG A C 1
ATOM 739 O O . ARG A 1 91 ? -23.409 0.477 11.920 1.00 59.44 91 ARG A O 1
ATOM 746 N N . TRP A 1 92 ? -23.208 2.560 11.132 1.00 65.94 92 TRP A N 1
ATOM 747 C CA . TRP A 1 92 ? -22.598 2.149 9.862 1.00 65.94 92 TRP A CA 1
ATOM 748 C C . TRP A 1 92 ? -21.190 1.544 10.028 1.00 65.94 92 TRP A C 1
ATOM 750 O O . TRP A 1 92 ? -20.788 0.702 9.233 1.00 65.94 92 TRP A O 1
ATOM 760 N N . LEU A 1 93 ? -20.485 1.868 11.120 1.00 60.19 93 LEU A N 1
ATOM 761 C CA . LEU A 1 93 ? -19.218 1.229 11.509 1.00 60.19 93 LEU A CA 1
ATOM 762 C C . LEU A 1 93 ? -19.392 -0.212 12.021 1.00 60.19 93 LEU A C 1
ATOM 764 O O . LEU A 1 93 ? -18.400 -0.844 12.374 1.00 60.19 93 LEU A O 1
ATOM 768 N N . SER A 1 94 ? -20.625 -0.731 12.092 1.00 59.88 94 SER A N 1
ATOM 769 C CA . SER A 1 94 ? -20.869 -2.166 12.310 1.00 59.88 94 SER A CA 1
ATOM 770 C C . SER A 1 94 ? -20.712 -2.998 11.034 1.00 59.88 94 SER A C 1
ATOM 772 O O . SER A 1 94 ? -20.548 -4.207 11.147 1.00 59.88 94 SER A O 1
ATOM 774 N N . TYR A 1 95 ? -20.771 -2.377 9.848 1.00 59.31 95 TYR A N 1
ATOM 775 C CA . TYR A 1 95 ? -20.580 -3.072 8.566 1.00 59.31 95 TYR A CA 1
ATOM 776 C C . TYR A 1 95 ? -19.104 -3.208 8.166 1.00 59.31 95 TYR A C 1
ATOM 778 O O . TYR A 1 95 ? -18.759 -4.105 7.401 1.00 59.31 95 TYR A O 1
ATOM 786 N N . PHE A 1 96 ? -18.251 -2.320 8.681 1.00 54.75 96 PHE A N 1
ATOM 787 C CA . PHE A 1 96 ? -16.789 -2.403 8.594 1.00 54.75 96 PHE A CA 1
ATOM 788 C C . PHE A 1 96 ? -16.238 -3.129 9.806 1.00 54.75 96 PHE A C 1
ATOM 790 O O . PHE A 1 96 ? -15.150 -3.732 9.713 1.00 54.75 96 PHE A O 1
#

Sequence (96 aa):
MRGLPAKFFGVFGRVPLFVYLIHLPAAHLTAIVFSLIMYQKAFWWWGSSAGFPANYTPNPIVTYAVWLGLIILFIPLVIWFAGVKRRSKQRWLSYF

Radius of gyration: 17.84 Å; Cα contacts (8 Å, |Δi|>4): 33; chains: 1; bounding box: 36×23×54 Å

pLDDT: mean 76.11, std 12.44, range [44.91, 91.19]